Protein AF-A0A2M7JEW4-F1 (afdb_monomer_lite)

Structure (mmCIF, N/CA/C/O backbone):
data_AF-A0A2M7JEW4-F1
#
_entry.id   AF-A0A2M7JEW4-F1
#
loop_
_atom_site.group_PDB
_atom_site.id
_atom_site.type_symbol
_atom_site.label_atom_id
_atom_site.label_alt_id
_atom_site.label_comp_id
_atom_site.label_asym_id
_atom_site.label_entity_id
_atom_site.label_seq_id
_atom_site.pdbx_PDB_ins_code
_atom_site.Cartn_x
_atom_site.Cartn_y
_atom_site.Cartn_z
_atom_site.occupancy
_atom_site.B_iso_or_equiv
_atom_site.auth_seq_id
_atom_site.auth_comp_id
_atom_site.auth_asym_id
_atom_site.auth_atom_id
_atom_site.pdbx_PDB_model_num
ATOM 1 N N . MET A 1 1 ? -9.690 -16.362 0.173 1.00 89.12 1 MET A N 1
ATOM 2 C CA . MET A 1 1 ? -10.846 -15.483 -0.077 1.00 89.12 1 MET A CA 1
ATOM 3 C C . MET A 1 1 ? -10.443 -14.470 -1.125 1.00 89.12 1 MET A C 1
ATOM 5 O O . MET A 1 1 ? -9.325 -13.973 -1.034 1.00 89.12 1 MET A O 1
ATOM 9 N N . ASN A 1 2 ? -11.304 -14.201 -2.109 1.00 92.44 2 ASN A N 1
ATOM 10 C CA . ASN A 1 2 ? -11.064 -13.088 -3.021 1.00 92.44 2 ASN A CA 1
ATOM 11 C C . ASN A 1 2 ? -11.183 -11.783 -2.225 1.00 92.44 2 ASN A C 1
ATOM 13 O O . ASN A 1 2 ? -12.195 -11.562 -1.562 1.00 92.44 2 ASN A O 1
ATOM 17 N N . ILE A 1 3 ? -10.152 -10.942 -2.258 1.00 92.44 3 ILE A N 1
ATOM 18 C CA . ILE A 1 3 ? -10.128 -9.682 -1.511 1.00 92.44 3 ILE A CA 1
ATOM 19 C C . ILE A 1 3 ? -11.279 -8.747 -1.906 1.00 92.44 3 ILE A C 1
ATOM 21 O O . ILE A 1 3 ? -11.794 -8.033 -1.051 1.00 92.44 3 ILE A O 1
ATOM 25 N N . ALA A 1 4 ? -11.731 -8.804 -3.164 1.00 92.00 4 ALA A N 1
ATOM 26 C CA . ALA A 1 4 ? -12.853 -8.003 -3.650 1.00 92.00 4 ALA A CA 1
ATOM 27 C C . ALA A 1 4 ? -14.181 -8.356 -2.955 1.00 92.00 4 ALA A C 1
ATOM 29 O O . ALA A 1 4 ? -15.051 -7.500 -2.807 1.00 92.00 4 ALA A O 1
ATOM 30 N N . ASP A 1 5 ? -14.311 -9.597 -2.482 1.00 92.62 5 ASP A N 1
ATOM 31 C CA . ASP A 1 5 ? -15.507 -10.090 -1.797 1.00 92.62 5 ASP A CA 1
ATOM 32 C C . ASP A 1 5 ? -15.423 -9.930 -0.270 1.00 92.62 5 ASP A C 1
ATOM 34 O O . ASP A 1 5 ? -16.387 -10.237 0.440 1.00 92.62 5 ASP A O 1
ATOM 38 N N . PHE A 1 6 ? -14.282 -9.470 0.261 1.00 93.62 6 PHE A N 1
ATOM 39 C CA . PHE A 1 6 ? -14.086 -9.351 1.701 1.00 93.62 6 PHE A CA 1
ATOM 40 C C . PHE A 1 6 ? -15.039 -8.316 2.302 1.00 93.62 6 PHE A C 1
ATOM 42 O O . PHE A 1 6 ? -15.109 -7.158 1.890 1.00 93.62 6 PHE A O 1
ATOM 49 N N . LYS A 1 7 ? -15.741 -8.733 3.355 1.00 93.25 7 LYS A N 1
ATOM 50 C CA . LYS A 1 7 ? -16.550 -7.855 4.196 1.00 93.25 7 LYS A CA 1
ATOM 51 C C . LYS A 1 7 ? -15.993 -7.918 5.605 1.00 93.25 7 LYS A C 1
ATOM 53 O O . LYS A 1 7 ? -15.823 -9.000 6.149 1.00 93.25 7 LYS A O 1
ATOM 58 N N . ALA A 1 8 ? -15.758 -6.755 6.210 1.00 93.50 8 ALA A N 1
ATOM 59 C CA . ALA A 1 8 ? -15.131 -6.660 7.529 1.00 93.50 8 ALA A CA 1
ATOM 60 C C . ALA A 1 8 ? -15.935 -7.340 8.655 1.00 93.50 8 ALA A C 1
ATOM 62 O O . ALA A 1 8 ? -15.390 -7.619 9.721 1.00 93.50 8 ALA A O 1
ATOM 63 N N . GLY A 1 9 ? -17.230 -7.579 8.446 1.00 94.44 9 GLY A N 1
ATOM 64 C CA . GLY A 1 9 ? -18.119 -8.203 9.416 1.00 94.44 9 GLY A CA 1
ATOM 65 C C . GLY A 1 9 ? -19.568 -7.772 9.229 1.00 94.44 9 GLY A C 1
ATOM 66 O O . GLY A 1 9 ? -19.928 -7.131 8.239 1.00 94.44 9 GLY A O 1
ATOM 67 N N . THR A 1 10 ? -20.411 -8.102 10.205 1.00 95.50 10 THR A N 1
ATOM 68 C CA . THR A 1 10 ? -21.837 -7.749 10.203 1.00 95.50 10 THR A CA 1
ATOM 69 C C . THR A 1 10 ? -22.257 -7.116 11.524 1.00 95.50 10 THR A C 1
ATOM 71 O O . THR A 1 10 ? -21.790 -7.490 12.597 1.00 95.50 10 THR A O 1
ATOM 74 N N . ARG A 1 11 ? -23.163 -6.134 11.469 1.00 94.69 11 ARG A N 1
ATOM 75 C CA . ARG A 1 11 ? -23.838 -5.624 12.671 1.00 94.69 11 ARG A CA 1
ATOM 76 C C . ARG A 1 11 ? -24.924 -6.621 13.069 1.00 94.69 11 ARG A C 1
ATOM 78 O O . ARG A 1 11 ? -25.805 -6.918 12.268 1.00 94.69 11 ARG A O 1
ATOM 85 N N . GLN A 1 12 ? -24.876 -7.102 14.303 1.00 94.12 12 GLN A N 1
ATOM 86 C CA . GLN A 1 12 ? -25.852 -8.028 14.868 1.00 94.12 12 GLN A CA 1
ATOM 87 C C . GLN A 1 12 ? -26.537 -7.399 16.084 1.00 94.12 12 GLN A C 1
ATOM 89 O O . GLN A 1 12 ? -25.977 -6.534 16.764 1.00 94.12 12 GLN A O 1
ATOM 94 N N . LYS A 1 13 ? -27.780 -7.809 16.345 1.00 94.69 13 LYS A N 1
ATOM 95 C CA . LYS A 1 13 ? -28.531 -7.399 17.536 1.00 94.69 13 LYS A CA 1
ATOM 96 C C . LYS A 1 13 ? -28.454 -8.515 18.573 1.00 94.69 13 LYS A C 1
ATOM 98 O O . LYS A 1 13 ? -28.864 -9.635 18.292 1.00 94.69 13 LYS A O 1
ATOM 103 N N . GLY A 1 14 ? -27.937 -8.193 19.752 1.00 88.38 14 GLY A N 1
ATOM 104 C CA . GLY A 1 14 ? -28.087 -9.007 20.953 1.00 88.38 14 GLY A CA 1
ATOM 105 C C . GLY A 1 14 ? -29.374 -8.647 21.697 1.00 88.38 14 GLY A C 1
ATOM 106 O O . GLY A 1 14 ? -30.125 -7.755 21.289 1.00 88.38 14 GLY A O 1
ATOM 107 N N . TYR A 1 15 ? -29.634 -9.314 22.820 1.00 84.88 15 TYR A N 1
ATOM 108 C CA . TYR A 1 15 ? -30.741 -8.926 23.690 1.00 84.88 15 TYR A CA 1
ATOM 109 C C . TYR A 1 15 ? -30.428 -7.564 24.325 1.00 84.88 15 TYR A C 1
ATOM 111 O O . TYR A 1 15 ? -29.515 -7.469 25.135 1.00 84.88 15 TYR A O 1
ATOM 119 N N . GLN A 1 16 ? -31.173 -6.521 23.940 1.00 92.31 16 GLN A N 1
ATOM 120 C CA . GLN A 1 16 ? -31.042 -5.124 24.407 1.00 92.31 16 GLN A CA 1
ATOM 121 C C . GLN A 1 16 ? -29.821 -4.325 23.895 1.00 92.31 16 GLN A C 1
ATOM 123 O O . GLN A 1 16 ? -29.704 -3.147 24.219 1.00 92.31 16 GLN A O 1
ATOM 128 N N . TYR A 1 17 ? -28.933 -4.885 23.066 1.00 92.19 17 TYR A N 1
ATOM 129 C CA . TYR A 1 17 ? -27.772 -4.155 22.524 1.00 92.19 17 TYR A CA 1
ATOM 130 C C . TYR A 1 17 ? -27.462 -4.522 21.069 1.00 92.19 17 TYR A C 1
ATOM 132 O O . TYR A 1 17 ? -27.964 -5.506 20.530 1.00 92.19 17 TYR A O 1
ATOM 140 N N . GLN A 1 18 ? -26.626 -3.720 20.411 1.00 94.38 18 GLN A N 1
ATOM 141 C CA . GLN A 1 18 ? -26.121 -3.992 19.063 1.00 94.38 18 GLN A CA 1
ATOM 142 C C . GLN A 1 18 ? -24.602 -4.102 19.109 1.00 94.38 18 GLN A C 1
ATOM 144 O O . GLN A 1 18 ? -23.946 -3.296 19.764 1.00 94.38 18 GLN A O 1
ATOM 149 N N . TYR A 1 19 ? -24.041 -5.072 18.397 1.00 94.44 19 TYR A N 1
ATOM 150 C CA . TYR A 1 19 ? -22.598 -5.272 18.312 1.00 94.44 19 TYR A CA 1
ATOM 151 C C . TYR A 1 19 ? -22.172 -5.518 16.865 1.00 94.44 19 TYR A C 1
ATOM 153 O O . TYR A 1 19 ? -22.974 -5.890 16.009 1.00 94.44 19 TYR A O 1
ATOM 161 N N . PHE A 1 20 ? -20.906 -5.241 16.567 1.00 96.31 20 PHE A N 1
ATOM 162 C CA . PHE A 1 20 ? -20.297 -5.593 15.290 1.00 96.31 20 PHE A CA 1
ATOM 163 C C . PHE A 1 20 ? -19.577 -6.929 15.459 1.00 96.31 20 PHE A C 1
ATOM 165 O O . PHE A 1 20 ? -18.699 -7.042 16.311 1.00 96.31 20 PHE A O 1
ATOM 172 N N . LEU A 1 21 ? -19.973 -7.934 14.682 1.00 95.69 21 LEU A N 1
ATOM 173 C CA . LEU A 1 21 ? -19.293 -9.219 14.625 1.00 95.69 21 LEU A CA 1
ATOM 174 C C . LEU A 1 21 ? -18.299 -9.189 13.455 1.00 95.69 21 LEU A C 1
ATOM 176 O O . LEU A 1 21 ? -18.751 -9.175 12.306 1.00 95.69 21 LEU A O 1
ATOM 180 N N . PRO A 1 22 ? -16.981 -9.149 13.718 1.00 95.38 22 PRO A N 1
ATOM 181 C CA . PRO A 1 22 ? -15.980 -9.135 12.662 1.00 95.38 22 PRO A CA 1
ATOM 182 C C . PRO A 1 22 ? -15.930 -10.474 11.920 1.00 95.38 22 PRO A C 1
ATOM 184 O O . PRO A 1 22 ? -16.181 -11.533 12.499 1.00 95.38 22 PRO A O 1
ATOM 187 N N . GLU A 1 23 ? -15.569 -10.420 10.643 1.00 93.88 23 GLU A N 1
ATOM 188 C CA . GLU A 1 23 ? -15.305 -11.610 9.832 1.00 93.88 23 GLU A CA 1
ATOM 189 C C . GLU A 1 23 ? -13.961 -12.242 10.221 1.00 93.88 23 GLU A C 1
ATOM 191 O O . GLU A 1 23 ? -13.023 -11.557 10.647 1.00 93.88 23 GLU A O 1
ATOM 196 N N . LYS A 1 24 ? -13.832 -13.565 10.079 1.00 91.19 24 LYS A N 1
ATOM 197 C CA . LYS A 1 24 ? -12.586 -14.253 10.429 1.00 91.19 24 LYS A CA 1
ATOM 198 C C . LYS A 1 24 ? -11.494 -13.892 9.423 1.00 91.19 24 LYS A C 1
ATOM 200 O O . LYS A 1 24 ? -11.551 -14.334 8.288 1.00 91.19 24 LYS A O 1
ATOM 205 N N . ILE A 1 25 ? -10.445 -13.199 9.858 1.00 92.19 25 ILE A N 1
ATOM 206 C CA . ILE A 1 25 ? -9.341 -12.758 8.980 1.00 92.19 25 ILE A CA 1
ATOM 207 C C . ILE A 1 25 ? -8.212 -13.782 8.794 1.00 92.19 25 ILE A C 1
ATOM 209 O O . ILE A 1 25 ? -7.389 -13.634 7.899 1.00 92.19 25 ILE A O 1
ATOM 213 N N . ASN A 1 26 ? -8.138 -14.817 9.637 1.00 93.00 26 ASN A N 1
ATOM 214 C CA . ASN A 1 26 ? -7.033 -15.780 9.606 1.00 93.00 26 ASN A CA 1
ATOM 215 C C . ASN A 1 26 ? -7.253 -16.854 8.526 1.00 93.00 26 ASN A C 1
ATOM 217 O O . ASN A 1 26 ? -7.615 -17.995 8.830 1.00 93.00 26 ASN A O 1
ATOM 221 N N . HIS A 1 27 ? -7.122 -16.447 7.266 1.00 91.25 27 HIS A N 1
ATOM 222 C CA . HIS A 1 27 ? -7.162 -17.293 6.079 1.00 91.25 27 HIS A CA 1
ATOM 223 C C . HIS A 1 27 ? -6.427 -16.601 4.918 1.00 91.25 27 HIS A C 1
ATOM 225 O O . HIS A 1 27 ? -6.212 -15.393 4.938 1.00 91.25 27 HIS A O 1
ATOM 231 N N . SER A 1 28 ? -6.039 -17.353 3.887 1.00 93.94 28 SER A N 1
ATOM 232 C CA . SER A 1 28 ? -5.324 -16.783 2.739 1.00 93.94 28 SER A CA 1
ATOM 233 C C . SER A 1 28 ? -6.232 -15.903 1.883 1.00 93.94 28 SER A C 1
ATOM 235 O O . SER A 1 28 ? -7.328 -16.319 1.487 1.00 93.94 28 SER A O 1
ATOM 237 N N . PHE A 1 29 ? -5.746 -14.717 1.535 1.00 93.44 29 PHE A N 1
ATOM 238 C CA . PHE A 1 29 ? -6.363 -13.836 0.550 1.00 93.44 29 PHE A CA 1
ATOM 239 C C . PHE A 1 29 ? -5.730 -14.052 -0.821 1.00 93.44 29 PHE A C 1
ATOM 241 O O . PHE A 1 29 ? -4.548 -14.370 -0.928 1.00 93.44 29 PHE A O 1
ATOM 248 N N . TYR A 1 30 ? -6.533 -13.891 -1.862 1.00 94.06 30 TYR A N 1
ATOM 249 C CA . TYR A 1 30 ? -6.073 -13.807 -3.240 1.00 94.06 30 TYR A CA 1
ATOM 250 C C . TYR A 1 30 ? -6.832 -12.680 -3.940 1.00 94.06 30 TYR A C 1
ATOM 252 O O . TYR A 1 30 ? -7.898 -12.264 -3.485 1.00 94.06 30 TYR A O 1
ATOM 260 N N . TRP A 1 31 ? -6.290 -12.184 -5.042 1.00 94.62 31 TRP A N 1
ATOM 261 C CA . TRP A 1 31 ? -6.963 -11.247 -5.935 1.00 94.62 31 TRP A CA 1
ATOM 262 C C . TRP A 1 31 ? -6.963 -11.827 -7.344 1.00 94.62 31 TRP A C 1
ATOM 264 O O . TRP A 1 31 ? -6.123 -12.656 -7.688 1.00 94.62 31 TRP A O 1
ATOM 274 N N . THR A 1 32 ? -7.939 -11.415 -8.143 1.00 93.62 32 THR A N 1
ATOM 275 C CA . THR A 1 32 ? -8.114 -11.881 -9.527 1.00 93.62 32 THR A CA 1
ATOM 276 C C . THR A 1 32 ? -7.886 -10.778 -10.553 1.00 93.62 32 THR A C 1
ATOM 278 O O . THR A 1 32 ? -7.898 -11.057 -11.744 1.00 93.62 32 THR A O 1
ATOM 281 N N . ASP A 1 33 ? -7.712 -9.534 -10.106 1.00 93.69 33 ASP A N 1
ATOM 282 C CA . ASP A 1 33 ? -7.462 -8.397 -10.986 1.00 93.69 33 ASP A CA 1
ATOM 283 C C . ASP A 1 33 ? -6.019 -8.442 -11.514 1.00 93.69 33 ASP A C 1
ATOM 285 O O . ASP A 1 33 ? -5.054 -8.370 -10.747 1.00 93.69 33 ASP A O 1
ATOM 289 N N . GLU A 1 34 ? -5.884 -8.576 -12.831 1.00 94.06 34 GLU A N 1
ATOM 290 C CA . GLU A 1 34 ? -4.600 -8.636 -13.532 1.00 94.06 34 GLU A CA 1
ATOM 291 C C . GLU A 1 34 ? -3.814 -7.321 -13.415 1.00 94.06 34 GLU A C 1
ATOM 293 O O . GLU A 1 34 ? -2.584 -7.345 -13.357 1.00 94.06 34 GLU A O 1
ATOM 298 N N . ILE A 1 35 ? -4.503 -6.182 -13.277 1.00 95.75 35 ILE A N 1
ATOM 299 C CA . ILE A 1 35 ? -3.879 -4.859 -13.139 1.00 95.75 35 ILE A CA 1
ATOM 300 C C . ILE A 1 35 ? -3.070 -4.781 -11.837 1.00 95.75 35 ILE A C 1
ATOM 302 O O . ILE A 1 35 ? -1.996 -4.175 -11.796 1.00 95.75 35 ILE A O 1
ATOM 306 N N . ILE A 1 36 ? -3.544 -5.432 -10.769 1.00 94.69 36 ILE A N 1
ATOM 307 C CA . ILE A 1 36 ? -2.816 -5.491 -9.494 1.00 94.69 36 ILE A CA 1
ATOM 308 C C . ILE A 1 36 ? -1.479 -6.217 -9.678 1.00 94.69 36 ILE A C 1
ATOM 310 O O . ILE A 1 36 ? -0.467 -5.766 -9.141 1.00 94.69 36 ILE A O 1
ATOM 314 N N . ASN A 1 37 ? -1.447 -7.297 -10.465 1.00 94.81 37 ASN A N 1
ATOM 315 C CA . ASN A 1 37 ? -0.206 -8.019 -10.754 1.00 94.81 37 ASN A CA 1
ATOM 316 C C . ASN A 1 37 ? 0.760 -7.159 -11.575 1.00 94.81 37 ASN A C 1
ATOM 318 O O . ASN A 1 37 ? 1.937 -7.081 -11.231 1.00 94.81 37 ASN A O 1
ATOM 322 N N . GLU A 1 38 ? 0.267 -6.442 -12.587 1.00 96.75 38 GLU A N 1
ATOM 323 C CA . GLU A 1 38 ? 1.093 -5.528 -13.383 1.00 96.75 38 GLU A CA 1
ATOM 324 C C . GLU A 1 38 ? 1.740 -4.438 -12.508 1.00 96.75 38 GLU A C 1
ATOM 326 O O . GLU A 1 38 ? 2.938 -4.155 -12.617 1.00 96.75 38 GLU A O 1
ATOM 331 N N . PHE A 1 39 ? 0.970 -3.831 -11.598 1.00 97.06 39 PHE A N 1
ATOM 332 C CA . PHE A 1 39 ? 1.513 -2.845 -10.665 1.00 97.06 39 PHE A CA 1
ATOM 333 C C . PHE A 1 39 ? 2.482 -3.458 -9.654 1.00 97.06 39 PHE A C 1
ATOM 335 O O . PHE A 1 39 ? 3.494 -2.828 -9.340 1.00 97.06 39 PHE A O 1
ATOM 342 N N . LEU A 1 40 ? 2.223 -4.677 -9.177 1.00 96.31 40 LEU A N 1
ATOM 343 C CA . LEU A 1 40 ? 3.120 -5.388 -8.268 1.00 96.31 40 LEU A CA 1
ATOM 344 C C . LEU A 1 40 ? 4.469 -5.694 -8.928 1.00 96.31 40 LEU A C 1
ATOM 346 O O . LEU A 1 40 ? 5.515 -5.493 -8.306 1.00 96.31 40 LEU A O 1
ATOM 350 N N . GLU A 1 41 ? 4.466 -6.135 -10.184 1.00 97.31 41 GLU A N 1
ATOM 351 C CA . GLU A 1 41 ? 5.683 -6.381 -10.959 1.00 97.31 41 GLU A CA 1
ATOM 352 C C . GLU A 1 41 ? 6.478 -5.089 -11.165 1.00 97.31 41 GLU A C 1
ATOM 354 O O . GLU A 1 41 ? 7.678 -5.038 -10.879 1.00 97.31 41 GLU A O 1
ATOM 359 N N . LYS A 1 42 ? 5.803 -4.007 -11.575 1.00 98.00 42 LYS A N 1
ATOM 360 C CA . LYS A 1 42 ? 6.423 -2.683 -11.733 1.00 98.00 42 LYS A CA 1
ATOM 361 C C . LYS A 1 42 ? 7.025 -2.172 -10.426 1.00 98.00 42 LYS A C 1
ATOM 363 O O . LYS A 1 42 ? 8.163 -1.702 -10.425 1.00 98.00 42 LYS A O 1
ATOM 368 N N . ALA A 1 43 ? 6.293 -2.272 -9.317 1.00 98.19 43 ALA A N 1
ATOM 369 C CA . ALA A 1 43 ? 6.776 -1.863 -8.002 1.00 98.19 43 ALA A CA 1
ATOM 370 C C . ALA A 1 43 ? 8.001 -2.689 -7.585 1.00 98.19 43 ALA A C 1
ATOM 372 O O . ALA A 1 43 ? 9.011 -2.126 -7.165 1.00 98.19 43 ALA A O 1
ATOM 373 N N . SER A 1 44 ? 7.945 -4.009 -7.777 1.00 97.81 44 SER A N 1
ATOM 374 C CA . SER A 1 44 ? 9.042 -4.931 -7.457 1.00 97.81 44 SER A CA 1
ATOM 375 C C . SER A 1 44 ? 10.310 -4.607 -8.254 1.00 97.81 44 SER A C 1
ATOM 377 O O . SER A 1 44 ? 11.402 -4.563 -7.685 1.00 97.81 44 SER A O 1
ATOM 379 N N . LEU A 1 45 ? 10.173 -4.296 -9.549 1.00 98.06 45 LEU A N 1
ATOM 380 C CA . LEU A 1 45 ? 11.282 -3.852 -10.395 1.00 98.06 45 LEU A CA 1
ATOM 381 C C . LEU A 1 45 ? 11.889 -2.535 -9.887 1.00 98.06 45 LEU A C 1
ATOM 383 O O . LEU A 1 45 ? 13.106 -2.440 -9.749 1.00 98.06 45 LEU A O 1
ATOM 387 N N . LYS A 1 46 ? 11.063 -1.539 -9.543 1.00 97.56 46 LYS A N 1
ATOM 388 C CA . LYS A 1 46 ? 11.542 -0.247 -9.017 1.00 97.56 46 LYS A CA 1
ATOM 389 C C . LYS A 1 46 ? 12.233 -0.358 -7.663 1.00 97.56 46 LYS A C 1
ATOM 391 O O . LYS A 1 46 ? 13.248 0.302 -7.447 1.00 97.56 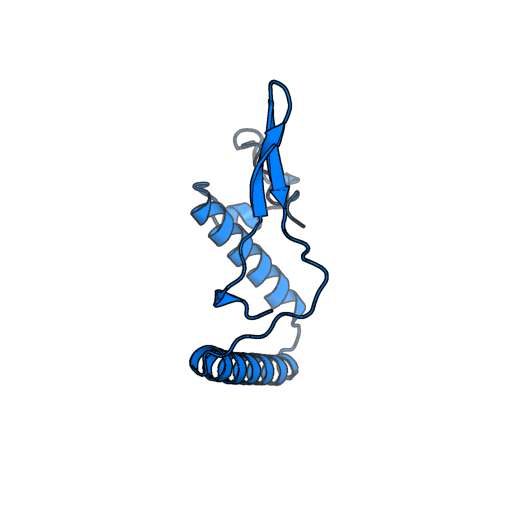46 LYS A O 1
ATOM 396 N N . VAL A 1 47 ? 11.755 -1.232 -6.781 1.00 96.31 47 VAL A N 1
ATOM 397 C CA . VAL A 1 47 ? 12.445 -1.544 -5.521 1.00 96.31 47 VAL A CA 1
ATOM 398 C C . VAL A 1 47 ? 13.793 -2.223 -5.792 1.00 96.31 47 VAL A C 1
ATOM 400 O O . VAL A 1 47 ? 14.791 -1.888 -5.155 1.00 96.31 47 VAL A O 1
ATOM 403 N N . GLY A 1 48 ? 13.858 -3.127 -6.775 1.00 96.50 48 GLY A N 1
ATOM 404 C CA . GLY A 1 48 ? 15.108 -3.753 -7.212 1.00 96.50 48 GLY A CA 1
ATOM 405 C C . GLY A 1 48 ? 16.120 -2.758 -7.795 1.00 96.50 48 GLY A C 1
ATOM 406 O O . GLY A 1 48 ? 17.302 -2.807 -7.443 1.00 96.50 48 GLY A O 1
ATOM 407 N N . GLU A 1 49 ? 15.665 -1.825 -8.637 1.00 95.69 49 GLU A N 1
ATOM 408 C CA . GLU A 1 49 ? 16.479 -0.715 -9.154 1.00 95.69 49 GLU A CA 1
ATOM 409 C C . GLU A 1 49 ? 17.036 0.132 -7.998 1.00 95.69 49 GLU A C 1
ATOM 411 O O . GLU A 1 49 ? 18.246 0.349 -7.923 1.00 95.69 49 GLU A O 1
ATOM 416 N N . LEU A 1 50 ? 16.186 0.539 -7.047 1.00 92.12 50 LEU A N 1
ATOM 417 C CA . LEU A 1 50 ? 16.592 1.320 -5.873 1.00 92.12 50 LEU A CA 1
ATOM 418 C C . LEU A 1 50 ? 17.649 0.590 -5.031 1.00 92.12 50 LEU A C 1
ATOM 420 O O . LEU A 1 50 ? 18.660 1.184 -4.656 1.00 92.12 50 LEU A O 1
ATOM 424 N N . ASN A 1 51 ? 17.452 -0.706 -4.775 1.00 90.62 51 ASN A N 1
ATOM 425 C CA . ASN A 1 51 ? 18.417 -1.539 -4.056 1.00 90.62 51 ASN A CA 1
ATOM 426 C C . ASN A 1 51 ? 19.742 -1.716 -4.821 1.00 90.62 51 ASN A C 1
ATOM 428 O O . ASN A 1 51 ? 20.794 -1.945 -4.228 1.00 90.62 51 ASN A O 1
ATOM 432 N N . SER A 1 52 ? 19.713 -1.628 -6.148 1.00 93.00 52 SER A N 1
ATOM 433 C CA . SER A 1 52 ? 20.932 -1.661 -6.956 1.00 93.00 52 SER A CA 1
ATOM 434 C C . SER A 1 52 ? 21.680 -0.333 -6.856 1.00 93.00 52 SER A C 1
ATOM 436 O O . SER A 1 52 ? 22.895 -0.330 -6.664 1.00 93.00 52 SER A O 1
ATOM 438 N N . PHE A 1 53 ? 20.961 0.794 -6.910 1.00 89.44 53 PHE A N 1
ATOM 439 C 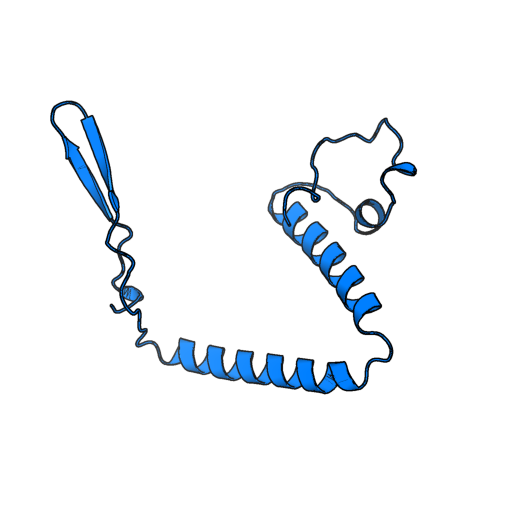CA . PHE A 1 53 ? 21.547 2.127 -6.774 1.00 89.44 53 PHE A CA 1
ATOM 440 C C . PHE A 1 53 ? 22.123 2.397 -5.382 1.00 89.44 53 PHE A C 1
ATOM 442 O O . PHE A 1 53 ? 23.167 3.040 -5.279 1.00 89.44 53 PHE A O 1
ATOM 449 N N . SER A 1 54 ? 21.502 1.872 -4.322 1.00 87.06 54 SER A N 1
ATOM 450 C CA . SER A 1 54 ? 21.969 2.068 -2.943 1.00 87.06 54 SER A CA 1
ATOM 451 C C . SER A 1 54 ? 23.407 1.582 -2.724 1.00 87.06 54 SER A C 1
ATOM 453 O O . SER A 1 54 ? 24.137 2.174 -1.936 1.00 87.06 54 SER A O 1
ATOM 455 N N . ARG A 1 55 ? 23.863 0.574 -3.481 1.00 87.38 55 ARG A N 1
ATOM 456 C CA . ARG A 1 55 ? 25.239 0.046 -3.411 1.00 87.38 55 ARG A CA 1
ATOM 457 C C . ARG A 1 55 ? 26.312 1.040 -3.848 1.00 87.38 55 ARG A C 1
ATOM 459 O O . ARG A 1 55 ? 27.473 0.857 -3.498 1.00 87.38 55 ARG A O 1
ATOM 466 N N . PHE A 1 56 ? 25.946 2.056 -4.625 1.00 88.12 56 PHE A N 1
ATOM 467 C CA . PHE A 1 56 ? 26.870 3.087 -5.100 1.00 88.12 56 PHE A CA 1
ATOM 468 C C . PHE A 1 56 ? 26.894 4.322 -4.191 1.00 88.12 56 PHE A C 1
ATOM 470 O O . PHE A 1 56 ? 27.673 5.243 -4.432 1.00 88.12 56 PHE A O 1
ATOM 477 N N . VAL A 1 57 ? 26.047 4.362 -3.158 1.00 85.19 57 VAL A N 1
ATOM 478 C CA . VAL A 1 57 ? 25.957 5.488 -2.227 1.00 85.19 57 VAL A CA 1
ATOM 479 C C . VAL A 1 57 ? 26.982 5.305 -1.097 1.00 85.19 57 VAL A C 1
ATOM 481 O O . VAL A 1 57 ? 26.951 4.272 -0.431 1.00 85.19 57 VAL A O 1
ATOM 484 N N . PRO A 1 58 ? 27.868 6.290 -0.841 1.00 83.12 58 PRO A N 1
ATOM 485 C CA . PRO A 1 58 ? 28.936 6.164 0.159 1.00 83.12 58 PRO A CA 1
ATOM 486 C C . PRO A 1 58 ? 28.449 5.968 1.601 1.00 83.12 58 PRO A C 1
ATOM 488 O O . PRO A 1 58 ? 29.046 5.198 2.347 1.00 83.12 58 PRO A O 1
ATOM 491 N N . ASP A 1 59 ? 27.372 6.655 1.989 1.00 85.19 59 ASP A N 1
ATOM 492 C CA . ASP A 1 59 ? 26.706 6.479 3.281 1.00 85.19 59 ASP A CA 1
ATOM 493 C C . ASP A 1 59 ? 25.192 6.623 3.107 1.00 85.19 59 ASP A C 1
ATOM 495 O O . ASP A 1 59 ? 24.659 7.713 2.891 1.00 85.19 59 ASP A O 1
ATOM 499 N N . ILE A 1 60 ? 24.493 5.495 3.176 1.00 83.50 60 ILE A N 1
ATOM 500 C CA . ILE A 1 60 ? 23.041 5.420 3.007 1.00 83.50 60 ILE A CA 1
ATOM 501 C C . ILE A 1 60 ? 22.319 6.037 4.218 1.00 83.50 60 ILE A C 1
ATOM 503 O O . ILE A 1 60 ? 21.219 6.571 4.062 1.00 83.50 60 ILE A O 1
ATOM 507 N N . ASN A 1 61 ? 22.928 6.027 5.412 1.00 82.38 61 ASN A N 1
ATOM 508 C CA . ASN A 1 61 ? 22.275 6.488 6.641 1.00 82.38 61 ASN A CA 1
ATOM 509 C C . ASN A 1 61 ? 21.933 7.978 6.584 1.00 82.38 61 ASN A C 1
ATOM 511 O O . ASN A 1 61 ? 20.851 8.375 7.016 1.00 82.38 61 ASN A O 1
ATOM 515 N N . MET A 1 62 ? 22.801 8.791 5.972 1.00 77.44 62 MET A N 1
ATOM 516 C CA . MET A 1 62 ? 22.547 10.219 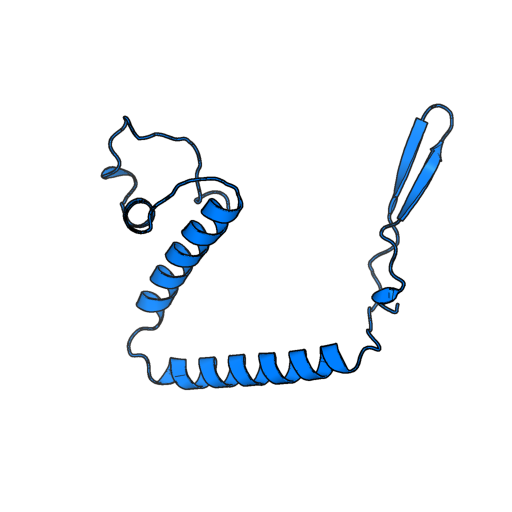5.767 1.00 77.44 62 MET A CA 1
ATOM 517 C C . MET A 1 62 ? 21.272 10.459 4.941 1.00 77.44 62 MET A C 1
ATOM 519 O O . MET A 1 62 ? 20.487 11.361 5.238 1.00 77.44 62 MET A O 1
ATOM 523 N N . PHE A 1 63 ? 21.024 9.622 3.929 1.00 80.56 63 PHE A N 1
ATOM 524 C CA . PHE A 1 63 ? 19.818 9.715 3.109 1.00 80.56 63 PHE A CA 1
ATOM 525 C C . PHE A 1 63 ? 18.589 9.165 3.833 1.00 80.56 63 PHE A C 1
ATOM 527 O O . PHE A 1 63 ? 17.524 9.765 3.709 1.00 80.56 63 PHE A O 1
ATOM 534 N N . ILE A 1 64 ? 18.712 8.079 4.604 1.00 84.94 64 ILE A N 1
ATOM 535 C CA . ILE A 1 64 ? 17.590 7.512 5.372 1.00 84.94 64 ILE A CA 1
ATOM 536 C C . ILE A 1 64 ? 17.024 8.555 6.338 1.00 84.94 64 ILE A C 1
ATOM 538 O O . ILE A 1 64 ? 15.823 8.809 6.309 1.00 84.94 64 ILE A O 1
ATOM 542 N N . ILE A 1 65 ? 17.880 9.206 7.131 1.00 82.50 65 ILE A N 1
ATOM 543 C CA . ILE A 1 65 ? 17.458 10.214 8.117 1.00 82.50 65 ILE A CA 1
ATOM 544 C C . ILE A 1 65 ? 16.669 11.339 7.434 1.00 82.50 65 ILE A C 1
ATOM 546 O O . ILE A 1 65 ? 15.572 11.690 7.864 1.00 82.50 65 ILE A O 1
ATOM 550 N N . MET A 1 66 ? 17.183 11.853 6.314 1.00 82.19 66 MET A N 1
ATOM 551 C CA . MET A 1 66 ? 16.508 12.903 5.550 1.00 82.19 66 MET A CA 1
ATOM 552 C C . MET A 1 66 ? 15.139 12.458 5.008 1.00 82.19 66 MET A C 1
ATOM 554 O O . MET A 1 66 ? 14.183 13.233 5.031 1.00 82.19 66 MET A O 1
ATOM 558 N N . HIS A 1 67 ? 15.016 11.215 4.529 1.00 84.38 67 HIS A N 1
ATOM 559 C CA . HIS A 1 67 ? 13.740 10.690 4.030 1.00 84.38 67 HIS A CA 1
ATOM 560 C C . HIS A 1 67 ? 12.718 10.495 5.154 1.00 84.38 67 HIS A C 1
ATOM 562 O O . HIS A 1 67 ? 11.552 10.817 4.945 1.00 84.38 67 HIS A O 1
ATOM 568 N N . VAL A 1 68 ? 13.148 10.046 6.338 1.00 84.06 68 VAL A N 1
ATOM 569 C CA . VAL A 1 68 ? 12.282 9.929 7.523 1.00 84.06 68 VAL A CA 1
ATOM 570 C C . VAL A 1 68 ? 11.697 11.290 7.897 1.00 84.06 68 VAL A C 1
ATOM 572 O O . VAL A 1 68 ? 10.481 11.415 8.015 1.00 84.06 68 VAL A O 1
ATOM 575 N N . PHE A 1 69 ? 12.529 12.330 8.003 1.00 82.88 69 PHE A N 1
ATOM 576 C CA . PHE A 1 69 ? 12.046 13.679 8.318 1.00 82.88 69 PHE A CA 1
ATOM 577 C C . PHE A 1 69 ? 11.105 14.233 7.254 1.00 82.88 69 PHE A C 1
ATOM 579 O O . PHE A 1 69 ? 10.057 14.796 7.573 1.00 82.88 69 PHE A O 1
ATOM 586 N N . LYS A 1 70 ? 11.453 14.054 5.977 1.00 85.44 70 LYS A N 1
ATOM 587 C CA . LYS A 1 70 ? 10.598 14.481 4.872 1.00 85.44 70 LYS A CA 1
ATOM 588 C C . LYS A 1 70 ? 9.227 13.801 4.932 1.00 85.44 70 LYS A C 1
ATOM 590 O O . LYS A 1 70 ? 8.219 14.488 4.781 1.00 85.44 70 LYS A O 1
ATOM 595 N N . GLU A 1 71 ? 9.186 12.489 5.155 1.00 85.25 71 GLU A N 1
ATOM 596 C CA . GLU A 1 71 ? 7.936 11.726 5.218 1.00 85.25 71 GLU A CA 1
ATOM 597 C C . GLU A 1 71 ? 7.097 12.122 6.435 1.00 85.25 71 GLU A C 1
ATOM 599 O O . GLU A 1 71 ? 5.905 12.385 6.296 1.00 85.25 71 GLU A O 1
ATOM 604 N N . ALA A 1 72 ? 7.727 12.281 7.602 1.00 82.50 72 ALA A N 1
ATOM 605 C CA . ALA A 1 72 ? 7.074 12.754 8.819 1.00 82.50 72 ALA A CA 1
ATOM 606 C C . ALA A 1 72 ? 6.392 14.116 8.613 1.00 82.50 72 ALA A C 1
ATOM 608 O O . ALA A 1 72 ? 5.233 14.295 8.989 1.00 82.50 72 ALA A O 1
ATOM 609 N N . VAL A 1 73 ? 7.069 15.064 7.958 1.00 82.19 73 VAL A N 1
ATOM 610 C CA . VAL A 1 73 ? 6.516 16.393 7.650 1.00 82.19 73 VAL A CA 1
ATOM 611 C C . VAL A 1 73 ? 5.356 16.315 6.658 1.00 82.19 73 VAL A C 1
ATOM 613 O O . VAL A 1 73 ? 4.349 17.008 6.826 1.00 82.19 73 VAL A O 1
ATOM 616 N N . VAL A 1 74 ? 5.471 15.483 5.621 1.00 82.75 74 VAL A N 1
ATOM 617 C CA . VAL A 1 74 ? 4.398 15.299 4.633 1.00 82.75 74 VAL A CA 1
ATOM 618 C C . VAL A 1 74 ? 3.177 14.634 5.272 1.00 82.75 74 VAL A C 1
ATOM 620 O O . VAL A 1 74 ? 2.069 15.139 5.096 1.00 82.75 74 VAL A O 1
ATOM 623 N N . SER A 1 75 ? 3.368 13.571 6.057 1.00 83.56 75 SER A N 1
ATOM 624 C CA . SER A 1 75 ? 2.293 12.876 6.777 1.00 83.56 75 SER A CA 1
ATOM 625 C C . SER A 1 75 ? 1.585 13.810 7.758 1.00 83.56 75 SER A C 1
ATOM 627 O O . SER A 1 75 ? 0.365 13.957 7.717 1.00 83.56 75 SER A O 1
ATOM 629 N N . SER A 1 76 ? 2.359 14.554 8.552 1.00 80.69 76 SER A N 1
ATOM 630 C CA . SER A 1 76 ? 1.849 15.565 9.488 1.00 80.69 76 SER A CA 1
ATOM 631 C C . SER A 1 76 ? 0.973 16.612 8.782 1.00 80.69 76 SER A C 1
ATOM 633 O O . SER A 1 76 ? -0.085 17.005 9.287 1.00 80.69 76 SER A O 1
ATOM 635 N N . ARG A 1 77 ? 1.357 17.024 7.566 1.00 81.88 77 ARG A N 1
ATOM 636 C CA . ARG A 1 77 ? 0.573 17.961 6.750 1.00 81.88 77 ARG A CA 1
ATOM 637 C C . ARG A 1 77 ? -0.750 17.372 6.270 1.00 81.88 77 ARG A C 1
ATOM 639 O O . ARG A 1 77 ? -1.738 18.103 6.234 1.00 81.88 77 ARG A O 1
ATOM 646 N N . ILE A 1 78 ? -0.783 16.090 5.908 1.00 80.62 78 ILE A N 1
ATOM 647 C CA . ILE A 1 78 ? -2.023 15.396 5.522 1.00 80.62 78 ILE A CA 1
ATOM 648 C C . ILE A 1 78 ? -3.012 15.392 6.695 1.00 80.62 78 ILE A C 1
ATOM 650 O O . ILE A 1 78 ? -4.205 15.614 6.498 1.00 80.62 78 ILE A O 1
ATOM 654 N N . GLU A 1 79 ? -2.509 15.239 7.919 1.00 80.88 79 GLU A N 1
ATOM 655 C CA . GLU A 1 79 ? -3.296 15.283 9.158 1.00 80.88 79 GLU A CA 1
ATOM 656 C C . GLU A 1 79 ? -3.687 16.712 9.594 1.00 80.88 79 GLU A C 1
ATOM 658 O O . GLU A 1 79 ? -4.386 16.897 10.590 1.00 80.88 79 GLU A O 1
ATOM 663 N N . GLY A 1 80 ? -3.284 17.739 8.834 1.00 73.88 80 GLY A N 1
ATOM 664 C CA . GLY A 1 80 ? -3.656 19.138 9.063 1.00 73.88 80 GLY A CA 1
ATOM 665 C C . GLY A 1 80 ? -2.717 19.910 9.992 1.00 73.88 80 GLY A C 1
ATOM 666 O O . GLY A 1 80 ? -3.015 21.050 10.356 1.00 73.88 80 GLY A O 1
ATOM 667 N N . THR A 1 81 ? -1.572 19.334 10.363 1.00 73.88 81 THR A N 1
ATOM 668 C CA . THR A 1 81 ? -0.551 20.035 11.149 1.00 73.88 81 THR A CA 1
ATOM 669 C C . THR A 1 81 ? 0.447 20.749 10.233 1.00 73.88 81 THR A C 1
ATOM 671 O O . THR A 1 81 ? 0.917 20.216 9.228 1.00 73.88 81 THR A O 1
ATOM 674 N N . GLN A 1 82 ? 0.737 22.016 10.537 1.00 68.75 82 GLN A N 1
ATOM 675 C CA . GLN A 1 82 ? 1.747 22.789 9.816 1.00 68.75 82 GLN A CA 1
ATOM 676 C C . GLN A 1 82 ? 3.092 22.598 10.513 1.00 68.75 82 GLN A C 1
ATOM 678 O O . GLN A 1 82 ? 3.328 23.227 11.541 1.00 68.75 82 GLN A O 1
ATOM 683 N N . THR A 1 83 ? 3.938 21.742 9.946 1.00 65.50 83 THR A N 1
ATOM 684 C CA . THR A 1 83 ? 5.327 21.536 10.381 1.00 65.50 83 THR A CA 1
ATOM 685 C C . THR A 1 83 ? 6.246 21.771 9.186 1.00 65.50 83 THR A C 1
ATOM 687 O O . THR A 1 83 ? 5.942 21.340 8.066 1.00 65.50 83 THR A O 1
ATOM 690 N N . ASN A 1 84 ? 7.335 22.511 9.389 1.00 64.88 84 ASN A N 1
ATOM 691 C CA . ASN A 1 84 ? 8.358 22.724 8.361 1.00 64.88 84 ASN A CA 1
ATOM 692 C C . ASN A 1 84 ? 9.481 21.676 8.493 1.00 64.88 84 ASN A C 1
ATOM 694 O O . ASN A 1 84 ? 9.724 21.165 9.580 1.00 64.88 84 ASN A O 1
ATOM 698 N N . ILE A 1 85 ? 10.195 21.370 7.405 1.00 62.56 85 ILE A N 1
ATOM 699 C CA . ILE A 1 85 ? 11.348 20.445 7.426 1.00 62.56 85 ILE A CA 1
ATOM 700 C C . ILE A 1 85 ? 12.440 20.962 8.365 1.00 62.56 85 ILE A C 1
ATOM 702 O O . ILE A 1 85 ? 13.049 20.182 9.087 1.00 62.56 85 ILE A O 1
ATOM 706 N N . GLU A 1 86 ? 12.634 22.279 8.402 1.00 61.09 86 GLU A N 1
ATOM 707 C CA . GLU A 1 86 ? 13.556 22.932 9.333 1.00 61.09 86 GLU A CA 1
ATOM 708 C C . GLU A 1 86 ? 13.157 22.664 10.788 1.00 61.09 86 GLU A C 1
ATOM 710 O O . GLU A 1 86 ? 14.003 22.281 11.581 1.00 61.09 86 GLU A O 1
ATOM 715 N N . GLU A 1 87 ? 11.864 22.763 11.116 1.00 59.16 87 GLU A N 1
ATOM 716 C CA . GLU A 1 87 ? 11.321 22.521 12.462 1.00 59.16 87 GLU A CA 1
ATOM 717 C C . GLU A 1 87 ? 11.517 21.070 12.924 1.00 59.16 87 GLU A C 1
ATOM 719 O O . GLU A 1 87 ? 11.743 20.826 14.105 1.00 59.16 87 GLU A O 1
ATOM 724 N N . ALA A 1 88 ? 11.478 20.116 11.992 1.00 58.94 88 ALA A N 1
ATOM 725 C CA . ALA A 1 88 ? 11.688 18.704 12.285 1.00 58.94 88 ALA A CA 1
ATOM 726 C C . ALA A 1 88 ? 13.170 18.345 12.516 1.00 58.94 88 ALA A C 1
ATOM 728 O O . ALA A 1 88 ? 13.446 17.357 13.186 1.00 58.94 88 ALA A O 1
ATOM 729 N N . LEU A 1 89 ? 14.116 19.131 11.986 1.00 60.56 89 LEU A N 1
ATOM 730 C CA . LEU A 1 89 ? 15.562 18.884 12.095 1.00 60.56 89 LEU A CA 1
ATOM 731 C C . LEU A 1 89 ? 16.209 19.463 13.368 1.00 60.56 89 LEU A C 1
ATOM 733 O O . LEU A 1 89 ? 17.364 19.138 13.640 1.00 60.56 89 LEU A O 1
ATOM 737 N N . PHE A 1 90 ? 15.517 20.319 14.132 1.00 59.91 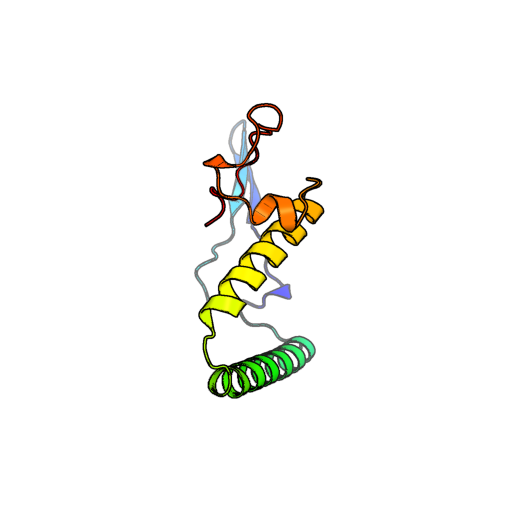90 PHE A N 1
ATOM 738 C CA . PHE A 1 90 ? 16.058 20.881 15.375 1.00 59.91 90 PHE A CA 1
ATOM 739 C C . PHE A 1 90 ? 16.044 19.855 16.516 1.00 59.91 90 PHE A C 1
ATOM 741 O O . PHE A 1 90 ? 15.037 19.191 16.762 1.00 59.91 90 PHE A O 1
ATOM 748 N N . ASP A 1 91 ? 17.148 19.779 17.265 1.00 55.09 91 ASP A N 1
ATOM 749 C CA . ASP A 1 91 ? 17.202 19.044 18.531 1.00 55.09 91 ASP A CA 1
ATOM 750 C C . ASP A 1 91 ? 16.204 19.650 19.533 1.00 55.09 91 ASP A C 1
ATOM 752 O O . ASP A 1 91 ? 16.062 20.872 19.612 1.00 55.09 91 ASP A O 1
ATOM 756 N N . GLU A 1 92 ? 15.570 18.821 20.376 1.00 54.03 92 GLU A N 1
ATOM 757 C CA . GLU A 1 92 ? 14.580 19.260 21.387 1.00 54.03 92 GLU A CA 1
ATOM 758 C C . GLU A 1 92 ? 15.066 20.434 22.263 1.00 54.03 92 GLU A C 1
ATOM 760 O O . GLU A 1 92 ? 14.266 21.198 22.801 1.00 54.03 92 GLU A O 1
ATOM 765 N N . LYS A 1 93 ? 16.388 20.586 22.405 1.00 52.69 93 LYS A N 1
ATOM 766 C CA . LYS A 1 93 ? 17.049 21.633 23.195 1.00 52.69 93 LYS A CA 1
ATOM 767 C C . LYS A 1 93 ? 17.084 23.004 22.514 1.00 52.69 93 LYS A C 1
ATOM 769 O O . LYS A 1 93 ? 17.263 24.000 23.209 1.00 52.69 93 LYS A O 1
ATOM 774 N N . GLU A 1 94 ? 16.937 23.063 21.192 1.00 51.75 94 GLU A N 1
ATOM 775 C CA . GLU A 1 94 ? 16.976 24.302 20.402 1.00 51.75 94 GLU A CA 1
ATOM 776 C C . GLU A 1 94 ? 15.574 24.855 20.098 1.00 51.75 94 GLU A C 1
ATOM 778 O O . GLU A 1 94 ? 15.424 25.965 19.583 1.00 51.75 94 GLU A O 1
ATOM 783 N N . ILE A 1 95 ? 14.526 24.123 20.487 1.00 53.91 95 ILE A N 1
ATOM 784 C CA . ILE A 1 95 ? 13.138 24.555 20.349 1.00 53.91 95 ILE A CA 1
ATOM 785 C C . ILE A 1 95 ? 12.809 25.543 21.477 1.00 53.91 95 ILE A C 1
ATOM 787 O O . ILE A 1 95 ? 12.763 25.197 22.659 1.00 53.91 95 ILE A O 1
ATOM 791 N N . ASN A 1 96 ? 12.553 26.803 21.114 1.00 49.31 96 ASN A N 1
ATOM 792 C CA . ASN A 1 96 ? 12.093 27.830 22.050 1.00 49.31 96 ASN A CA 1
ATOM 793 C C . ASN A 1 96 ? 10.830 27.347 22.802 1.00 49.31 96 ASN A C 1
ATOM 795 O O . ASN A 1 96 ? 9.866 26.928 22.155 1.00 49.31 96 ASN A O 1
ATOM 799 N N . PRO A 1 97 ? 10.743 27.479 24.141 1.00 50.81 97 PRO A N 1
ATOM 800 C CA . PRO A 1 97 ? 9.621 26.955 24.930 1.00 50.81 97 PRO A CA 1
ATOM 801 C C . PRO A 1 97 ? 8.254 27.584 24.593 1.00 50.81 97 PRO A C 1
ATOM 803 O O . PRO A 1 97 ? 7.222 27.060 25.009 1.00 50.81 97 PRO A O 1
ATOM 806 N N . GLY A 1 98 ? 8.220 28.676 23.819 1.00 48.38 98 GLY A N 1
ATOM 807 C CA . GLY A 1 98 ? 6.994 29.281 23.280 1.00 48.38 98 GLY A CA 1
ATOM 808 C C . GLY A 1 98 ? 6.396 28.568 22.055 1.00 48.38 98 GLY A C 1
ATOM 809 O O . GLY A 1 98 ? 5.252 28.841 21.702 1.00 48.38 98 GLY A O 1
ATOM 810 N N . LEU A 1 99 ? 7.133 27.643 21.431 1.00 45.88 99 LEU A N 1
ATOM 811 C CA . LEU A 1 99 ? 6.700 26.805 20.301 1.00 45.88 99 LEU A CA 1
ATOM 812 C C . LEU A 1 99 ? 6.317 25.386 20.737 1.00 45.88 99 LEU A C 1
ATOM 814 O O . LEU A 1 99 ? 6.219 24.484 19.914 1.00 45.88 99 LEU A O 1
ATOM 818 N N . ASN A 1 100 ? 6.050 25.191 22.031 1.00 43.69 100 ASN A N 1
ATOM 819 C CA . ASN A 1 100 ? 5.656 23.915 22.617 1.00 43.69 100 ASN A CA 1
ATOM 820 C C . ASN A 1 100 ? 4.208 23.548 22.225 1.00 43.69 100 ASN A C 1
ATOM 822 O O . ASN A 1 100 ? 3.303 23.444 23.056 1.00 43.69 100 ASN A O 1
ATOM 826 N N . ARG A 1 101 ? 3.961 23.380 20.921 1.00 44.81 101 ARG A N 1
ATOM 827 C CA . ARG A 1 101 ? 2.821 22.629 20.416 1.00 44.81 101 ARG A CA 1
ATOM 828 C C . ARG A 1 101 ? 3.156 21.176 20.684 1.00 44.81 101 ARG A C 1
ATOM 830 O O . ARG A 1 101 ? 3.934 20.564 19.964 1.00 44.81 101 ARG A O 1
ATOM 837 N N . LYS A 1 102 ? 2.590 20.649 21.765 1.00 40.59 102 LYS A N 1
ATOM 838 C CA . LYS A 1 102 ? 2.570 19.223 22.081 1.00 40.59 102 LYS A CA 1
ATOM 839 C C . LYS A 1 102 ? 1.903 18.433 20.952 1.00 40.59 102 LYS A C 1
ATOM 841 O O . LYS A 1 102 ? 0.767 18.031 21.112 1.00 40.59 102 LYS A O 1
ATOM 846 N N . ASN A 1 103 ? 2.594 18.218 19.844 1.00 43.12 103 ASN A N 1
ATOM 847 C CA . ASN A 1 103 ? 2.252 17.247 18.817 1.00 43.12 103 ASN A CA 1
ATOM 848 C C . ASN A 1 103 ? 3.563 16.556 18.458 1.00 43.12 103 ASN A C 1
ATOM 850 O O . ASN A 1 103 ? 4.251 16.906 17.504 1.00 43.12 103 ASN A O 1
ATOM 854 N N . LYS A 1 104 ? 3.947 15.627 19.330 1.00 44.53 104 LYS A N 1
ATOM 855 C CA . LYS A 1 104 ? 5.078 14.741 19.121 1.00 44.53 104 LYS A CA 1
ATOM 856 C C . LYS A 1 104 ? 4.851 13.927 17.847 1.00 44.53 104 LYS A C 1
ATOM 858 O O . LYS A 1 104 ? 3.938 13.113 17.795 1.00 44.53 104 LYS A O 1
ATOM 863 N N . CYS A 1 105 ? 5.751 14.073 16.883 1.00 46.84 105 CYS A N 1
ATOM 864 C CA . CYS A 1 105 ? 6.002 13.041 15.876 1.00 46.84 105 CYS A CA 1
ATOM 865 C C . CYS A 1 105 ? 6.954 11.944 16.421 1.00 46.84 105 CYS A C 1
ATOM 867 O O . CYS A 1 105 ? 7.283 10.997 15.721 1.00 46.84 105 CYS A O 1
ATOM 869 N N . SER A 1 106 ? 7.386 12.039 17.689 1.00 43.47 106 SER A N 1
ATOM 870 C CA . SER A 1 106 ? 8.200 11.014 18.361 1.00 43.47 106 SER A CA 1
ATOM 871 C C . SER A 1 106 ? 7.399 9.833 18.921 1.00 43.47 106 SER A C 1
ATOM 873 O O . SER A 1 106 ? 8.005 8.862 19.358 1.00 43.47 106 SER A O 1
ATOM 875 N N . ASP A 1 107 ? 6.063 9.885 18.880 1.00 40.88 107 ASP A N 1
ATOM 876 C CA . ASP A 1 107 ? 5.193 8.791 19.340 1.00 40.88 107 ASP A CA 1
ATOM 877 C C . ASP A 1 107 ? 4.679 7.905 18.172 1.00 40.88 107 ASP A C 1
ATOM 879 O O . ASP A 1 107 ? 3.800 7.072 18.386 1.00 40.88 107 ASP A O 1
ATOM 883 N N . PHE A 1 108 ? 5.197 8.073 16.942 1.00 43.81 108 PHE A N 1
ATOM 884 C CA . PHE A 1 108 ? 4.762 7.321 15.744 1.00 43.81 108 PHE A CA 1
ATOM 885 C C . PHE A 1 108 ? 5.798 6.326 15.177 1.00 43.81 108 PHE A C 1
ATOM 887 O O . PHE A 1 108 ? 5.617 5.823 14.068 1.00 43.81 108 PHE A O 1
ATOM 894 N N . CYS A 1 109 ? 6.848 6.008 15.942 1.00 34.09 109 CYS A N 1
ATOM 895 C CA . CYS A 1 109 ? 7.760 4.889 15.672 1.00 34.09 109 CYS A CA 1
ATOM 896 C C . CYS A 1 109 ? 7.531 3.745 16.664 1.00 34.09 109 CYS A C 1
ATOM 898 O O . CYS A 1 109 ? 7.435 4.036 17.878 1.00 34.09 109 CYS A O 1
#

Foldseek 3Di:
DEPVPDDQFDWDDDDVDIDTDGDDPPDDYDHDDVVVVVVVVVVVVVVVVVVVVCVVDPDCVVVVVLVVLVVLCVVCVVVVDHDDSVNSPDDPVPDDPVPPPPPDPVVVD

Radius of gyration: 22.33 Å; chains: 1; bounding box: 60×47×38 Å

Sequen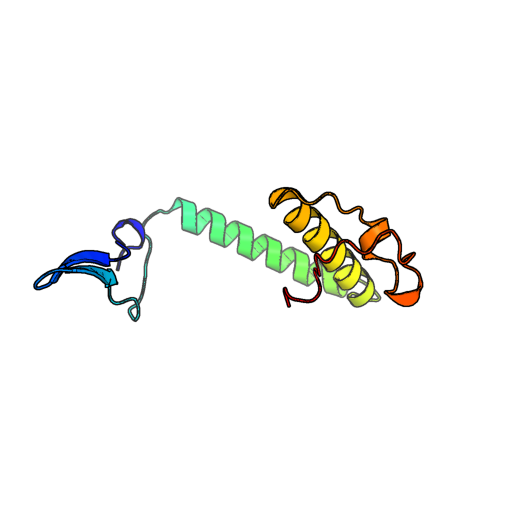ce (109 aa):
MNIADFKAGTRQKGYQYQYFLPEKINHSFYWTDEIINEFLEKASLKVGELNSFSRFVPDINMFIIMHVFKEAVVSSRIEGTQTNIEEALFDEKEINPGLNRKNKCSDFC

InterPro domains:
  IPR025758 Fic/DOC N-terminal [PF13784] (40-98)

Secondary structure (DSSP, 8-state):
-B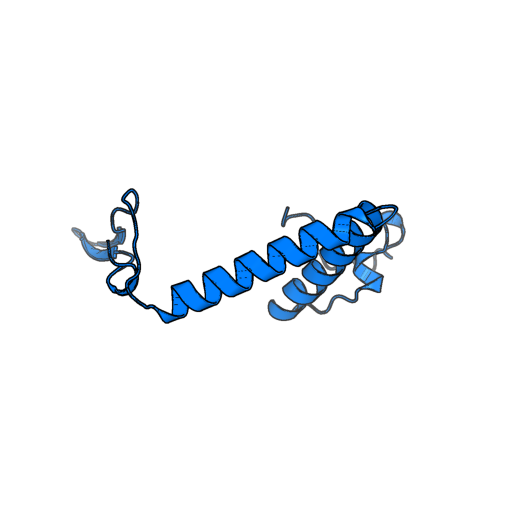GGG---EEEEE-SS-EEEEE----S--B---HHHHHHHHHHHHHHHHHHHHHTT-S-HHHHHHHHHHHHHHHHHHHTT----HHHHHS-TTTS-GGG-----STT--

pLDDT: mean 80.23, std 18.1, range [34.09, 98.19]

Organism: NCBI:txid1974545